Protein AF-A0A945I6C3-F1 (afdb_monomer)

Solvent-accessible surface area (backbone atoms only — not comparable to full-atom values): 4996 Å² total; per-residue (Å²): 108,56,29,34,40,40,32,31,49,76,57,18,51,76,46,76,46,80,44,79,78,62,98,66,87,68,53,50,64,72,56,51,56,47,52,48,52,51,37,28,74,74,70,76,46,27,67,52,71,48,45,31,59,38,71,65,51,50,48,55,49,48,55,46,48,52,66,72,69,29,99,88,50,82,32,38,48,69,64,49,52,60,50,57,79,71,109

pLDDT: mean 78.91, std 10.25, range [53.91, 91.12]

Foldseek 3Di:
DWKWKWWAFFLATPDIDTDDDDPDDFDELVVVVVQQVVCCVVPVGDTDMHMYDDDVSVVVVLVVSDVVVHDPDPSNSVVVVVVVVVD

Structure (mmCIF, N/CA/C/O backbone):
data_AF-A0A945I6C3-F1
#
_entry.id   AF-A0A945I6C3-F1
#
loop_
_atom_site.group_PDB
_atom_site.id
_atom_site.type_symbol
_atom_site.label_atom_id
_atom_site.label_alt_id
_atom_site.label_comp_id
_atom_site.label_asym_id
_atom_site.label_entity_id
_atom_site.label_seq_id
_atom_site.pdbx_PDB_ins_code
_atom_site.Cartn_x
_atom_site.Cartn_y
_atom_site.Cartn_z
_atom_site.occupancy
_atom_site.B_iso_or_equiv
_atom_site.auth_seq_id
_atom_site.auth_comp_id
_atom_site.auth_asym_id
_atom_site.auth_atom_id
_atom_site.pdbx_PDB_model_num
ATOM 1 N N . MET A 1 1 ? 14.970 4.519 -13.880 1.00 61.78 1 MET A N 1
ATOM 2 C CA . MET A 1 1 ? 14.338 3.473 -13.051 1.00 61.78 1 MET A CA 1
ATOM 3 C C . MET A 1 1 ? 12.832 3.572 -13.258 1.00 61.78 1 MET A C 1
ATOM 5 O O . MET A 1 1 ? 12.368 4.561 -13.797 1.00 61.78 1 MET A O 1
ATOM 9 N N . ALA A 1 2 ? 12.054 2.534 -12.964 1.00 70.25 2 ALA A N 1
ATOM 10 C CA . ALA A 1 2 ? 10.602 2.642 -13.118 1.00 70.25 2 ALA A CA 1
ATOM 11 C C . ALA A 1 2 ? 10.026 3.236 -11.834 1.00 70.25 2 ALA A C 1
ATOM 13 O O . ALA A 1 2 ? 10.105 2.591 -10.799 1.00 70.25 2 ALA A O 1
ATOM 14 N N . ARG A 1 3 ? 9.465 4.441 -11.905 1.00 80.12 3 ARG A N 1
ATOM 15 C CA . ARG A 1 3 ? 8.863 5.100 -10.748 1.00 80.12 3 ARG A CA 1
ATOM 16 C C . ARG A 1 3 ? 7.427 4.621 -10.573 1.00 80.12 3 ARG A C 1
ATOM 18 O O . ARG A 1 3 ? 6.706 4.490 -11.562 1.00 80.12 3 ARG A O 1
ATOM 25 N N . TYR A 1 4 ? 7.012 4.395 -9.334 1.00 82.88 4 TYR A N 1
ATOM 26 C CA . TYR A 1 4 ? 5.645 3.987 -9.015 1.00 82.88 4 TYR A CA 1
ATOM 27 C C . TYR A 1 4 ? 5.033 4.926 -7.993 1.00 82.88 4 TYR A C 1
ATOM 29 O O . TYR A 1 4 ? 5.628 5.179 -6.954 1.00 82.88 4 TYR A O 1
ATOM 37 N N . GLU A 1 5 ? 3.841 5.425 -8.269 1.00 85.81 5 GLU A N 1
ATOM 38 C CA . GLU A 1 5 ? 3.030 6.153 -7.303 1.00 85.81 5 GLU A CA 1
ATOM 39 C C . GLU A 1 5 ? 1.972 5.211 -6.745 1.00 85.81 5 GLU A C 1
ATOM 41 O O . GLU A 1 5 ? 1.265 4.564 -7.514 1.00 85.81 5 GLU A O 1
ATOM 46 N N . ILE A 1 6 ? 1.850 5.134 -5.421 1.00 86.25 6 ILE A N 1
ATOM 47 C CA . ILE A 1 6 ? 0.787 4.387 -4.748 1.00 86.25 6 ILE A CA 1
ATOM 48 C C . ILE A 1 6 ? -0.052 5.369 -3.941 1.00 86.25 6 ILE A C 1
ATOM 50 O O . ILE A 1 6 ? 0.473 6.122 -3.123 1.00 86.25 6 ILE A O 1
ATOM 54 N N . THR A 1 7 ? -1.367 5.330 -4.139 1.00 87.94 7 THR A N 1
ATOM 55 C CA . THR A 1 7 ? -2.338 6.054 -3.316 1.00 87.94 7 THR A CA 1
ATOM 56 C C . THR A 1 7 ? -3.055 5.079 -2.396 1.00 87.94 7 THR A C 1
ATOM 58 O O . THR A 1 7 ? -3.635 4.089 -2.848 1.00 87.94 7 THR A O 1
ATOM 61 N N . LEU A 1 8 ? -3.031 5.385 -1.103 1.00 87.00 8 LEU A N 1
ATOM 62 C CA . LEU A 1 8 ? -3.813 4.730 -0.068 1.00 87.00 8 LEU A CA 1
ATOM 63 C C . LEU A 1 8 ? -4.948 5.654 0.370 1.00 87.00 8 LEU A C 1
ATOM 65 O O . LEU A 1 8 ? -4.705 6.792 0.765 1.00 87.00 8 LEU A O 1
ATOM 69 N N . GLU A 1 9 ? -6.172 5.147 0.392 1.00 86.69 9 GLU A N 1
ATOM 70 C CA . GLU A 1 9 ? -7.313 5.792 1.032 1.00 86.69 9 GLU A CA 1
ATOM 71 C C . GLU A 1 9 ? -7.992 4.798 1.962 1.00 86.69 9 GLU A C 1
ATOM 73 O O . GLU A 1 9 ? -8.321 3.677 1.578 1.00 86.69 9 GLU A O 1
ATOM 78 N N . LYS A 1 10 ? -8.233 5.213 3.203 1.00 87.44 10 LYS A N 1
ATOM 79 C CA . LYS A 1 10 ? -8.939 4.403 4.202 1.00 87.44 10 LYS A CA 1
ATOM 80 C C . LYS A 1 10 ? -8.366 2.999 4.408 1.00 87.44 10 LYS A C 1
ATOM 82 O O . LYS A 1 10 ? -9.112 2.023 4.490 1.00 87.44 10 LYS A O 1
ATOM 87 N N . ASN A 1 11 ? -7.041 2.901 4.521 1.00 85.44 11 ASN A N 1
ATOM 88 C CA . ASN A 1 11 ? -6.304 1.634 4.637 1.00 85.44 11 ASN A CA 1
ATOM 89 C C . ASN A 1 11 ? -6.403 0.731 3.391 1.00 85.44 11 ASN A C 1
ATOM 91 O O . ASN A 1 11 ? -6.152 -0.470 3.487 1.00 85.44 11 ASN A O 1
ATOM 95 N N .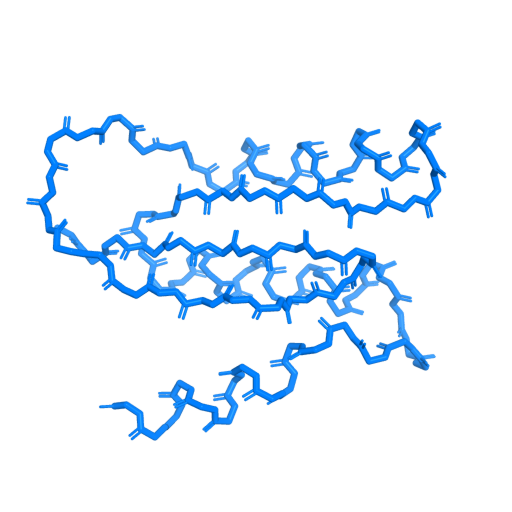 GLN A 1 12 ? -6.788 1.279 2.235 1.00 82.94 12 GLN A N 1
ATOM 96 C CA . GLN A 1 12 ? -6.885 0.544 0.978 1.00 82.94 12 GLN A CA 1
ATOM 97 C C . GLN A 1 12 ? -6.060 1.215 -0.110 1.00 82.94 12 GLN A C 1
ATOM 99 O O . GLN A 1 12 ? -6.064 2.434 -0.230 1.00 82.94 12 GLN A O 1
ATOM 104 N N . VAL A 1 13 ? -5.389 0.426 -0.941 1.00 84.19 13 VAL A N 1
ATOM 105 C CA . VAL A 1 13 ? -4.748 0.922 -2.156 1.00 84.19 13 VAL A CA 1
ATOM 106 C C . VAL A 1 13 ? -5.841 1.261 -3.169 1.00 84.19 13 VAL A C 1
ATOM 108 O O . VAL A 1 13 ? -6.603 0.388 -3.589 1.00 84.19 13 VAL A O 1
ATOM 111 N N . THR A 1 14 ? -5.928 2.524 -3.573 1.00 84.00 14 THR A N 1
ATOM 112 C CA . THR A 1 14 ? -6.946 3.029 -4.512 1.00 84.00 14 THR A CA 1
ATOM 113 C C . THR A 1 14 ? -6.374 3.465 -5.850 1.00 84.00 14 THR A C 1
ATOM 115 O O . THR A 1 14 ? -7.137 3.560 -6.812 1.00 84.00 14 THR A O 1
ATOM 118 N N . ASN A 1 15 ? -5.060 3.689 -5.933 1.00 84.44 15 ASN A N 1
ATOM 119 C CA . ASN A 1 15 ? -4.352 3.931 -7.185 1.00 84.44 15 ASN A CA 1
ATOM 120 C C . ASN A 1 15 ? -2.924 3.372 -7.126 1.00 84.44 15 ASN A C 1
ATOM 122 O O . ASN A 1 15 ? -2.275 3.457 -6.081 1.00 84.44 15 ASN A O 1
ATOM 126 N N . LEU A 1 16 ? -2.433 2.850 -8.249 1.00 82.06 16 LEU A N 1
ATOM 127 C CA . LEU A 1 16 ? -1.029 2.525 -8.465 1.00 82.06 16 LEU A CA 1
ATOM 128 C C . LEU A 1 16 ? -0.666 2.846 -9.913 1.00 82.06 16 LEU A C 1
ATOM 130 O O . LEU A 1 16 ? -1.171 2.211 -10.842 1.00 82.06 16 LEU A O 1
ATOM 134 N N . GLU A 1 17 ? 0.211 3.824 -10.105 1.00 82.56 17 GLU A N 1
ATOM 135 C CA . GLU A 1 17 ? 0.588 4.323 -11.424 1.00 82.56 17 GLU A CA 1
ATOM 136 C C . GLU A 1 17 ? 2.092 4.196 -11.648 1.00 82.56 17 GLU A C 1
ATOM 138 O O . GLU A 1 17 ? 2.896 4.510 -10.773 1.00 82.56 17 GLU A O 1
ATOM 143 N N . LYS A 1 18 ? 2.480 3.743 -12.843 1.00 83.19 18 LYS A N 1
ATOM 144 C CA .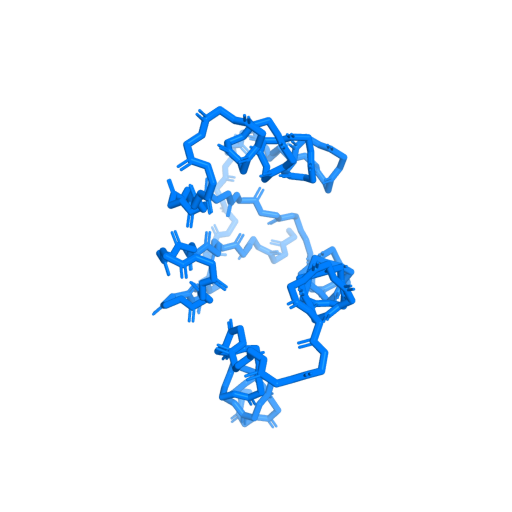 LYS A 1 18 ? 3.871 3.777 -13.286 1.00 83.19 18 LYS A CA 1
ATOM 145 C C . LYS A 1 18 ? 4.143 5.120 -13.946 1.00 83.19 18 LYS A C 1
ATOM 147 O O . LYS A 1 18 ? 3.556 5.427 -14.980 1.00 83.19 18 LYS A O 1
ATOM 152 N N . LEU A 1 19 ? 5.062 5.876 -13.370 1.00 81.56 19 LEU A N 1
ATOM 153 C CA . LEU A 1 19 ? 5.475 7.177 -13.865 1.00 81.56 19 LEU A CA 1
ATOM 154 C C . LEU A 1 19 ? 6.755 7.047 -14.700 1.00 81.56 19 LEU A C 1
ATOM 156 O O . LEU A 1 19 ? 7.627 6.220 -14.411 1.00 81.56 19 LEU A O 1
ATOM 160 N N . ASP A 1 20 ? 6.875 7.893 -15.722 1.00 74.00 20 ASP A N 1
ATOM 161 C CA . ASP A 1 20 ? 8.113 8.031 -16.486 1.00 74.00 20 ASP A CA 1
ATOM 162 C C . ASP A 1 20 ? 9.217 8.664 -15.616 1.00 74.00 20 ASP A C 1
ATOM 164 O O . ASP A 1 20 ? 8.930 9.430 -14.687 1.00 74.00 20 ASP A O 1
ATOM 168 N N . ASP A 1 21 ? 10.469 8.279 -15.902 1.00 68.56 21 ASP A N 1
ATOM 169 C CA . ASP A 1 21 ? 11.696 8.749 -15.237 1.00 68.56 21 ASP A CA 1
ATOM 170 C C . ASP A 1 21 ? 11.760 10.288 -15.302 1.00 68.56 21 ASP A C 1
ATOM 172 O O . ASP A 1 21 ? 12.126 10.863 -16.329 1.00 68.56 21 ASP A O 1
ATOM 176 N N . ASP A 1 22 ? 11.421 10.943 -14.195 1.00 63.19 22 ASP A N 1
ATOM 177 C CA . ASP A 1 22 ? 11.670 12.363 -13.955 1.00 63.19 22 ASP A CA 1
ATOM 178 C C . ASP A 1 22 ? 12.666 12.482 -12.793 1.00 63.19 22 ASP A C 1
ATOM 180 O O . ASP A 1 22 ? 12.672 11.646 -11.889 1.00 63.19 22 ASP A O 1
ATOM 184 N N . GLU A 1 23 ? 13.519 13.509 -12.813 1.00 56.91 23 GLU A N 1
ATOM 185 C CA . GLU A 1 23 ? 14.619 13.733 -11.851 1.00 56.91 23 GLU A CA 1
ATOM 186 C C . GLU A 1 23 ? 14.140 14.116 -10.426 1.00 56.91 23 GLU A C 1
ATOM 188 O O . GLU A 1 23 ? 14.866 14.772 -9.676 1.00 56.91 23 GLU A O 1
ATOM 193 N N . GLU A 1 24 ? 12.914 13.753 -10.037 1.00 59.94 24 GLU A N 1
ATOM 194 C CA . GLU A 1 24 ? 12.401 13.988 -8.688 1.00 59.94 24 GLU A CA 1
ATOM 195 C C . GLU A 1 24 ? 13.011 13.020 -7.671 1.00 59.94 24 GLU A C 1
ATOM 197 O O . GLU A 1 24 ? 13.219 11.832 -7.921 1.00 59.94 24 GLU A O 1
ATOM 202 N N . GLU A 1 25 ? 13.293 13.561 -6.489 1.00 61.28 25 GLU A N 1
ATOM 203 C CA . GLU A 1 25 ? 13.893 12.844 -5.373 1.00 61.28 25 GLU A CA 1
ATOM 204 C C . GLU A 1 25 ? 12.910 11.773 -4.868 1.00 61.28 25 GLU A C 1
ATOM 206 O O . GLU A 1 25 ? 11.884 12.076 -4.260 1.00 61.28 25 GLU A O 1
ATOM 211 N N . MET A 1 26 ? 13.195 10.506 -5.176 1.00 68.25 26 MET A N 1
ATOM 212 C CA . MET A 1 26 ? 12.368 9.378 -4.751 1.00 68.25 26 MET A CA 1
ATOM 213 C C . MET A 1 26 ? 12.548 9.138 -3.252 1.00 68.25 26 MET A C 1
ATOM 215 O O . MET A 1 26 ? 13.673 9.039 -2.753 1.00 68.25 26 MET A O 1
ATOM 219 N N . LEU A 1 27 ? 11.432 9.019 -2.535 1.00 70.44 27 LEU A N 1
ATOM 220 C CA . LEU A 1 27 ? 11.426 8.677 -1.119 1.00 70.44 27 LEU A CA 1
ATOM 221 C C . LEU A 1 27 ? 11.382 7.152 -1.012 1.00 70.44 27 LEU A C 1
ATOM 223 O O . LEU A 1 27 ? 10.411 6.523 -1.414 1.00 70.44 27 LEU A O 1
ATOM 227 N N . GLY A 1 28 ? 12.464 6.553 -0.517 1.00 81.06 28 GLY A N 1
ATOM 228 C CA . GLY A 1 28 ? 12.592 5.096 -0.461 1.00 81.06 28 GLY A CA 1
ATOM 229 C C . GLY A 1 28 ? 11.559 4.415 0.445 1.00 81.06 28 GLY A C 1
ATOM 230 O O . GLY A 1 28 ? 10.905 5.051 1.279 1.00 81.06 28 GLY A O 1
ATOM 231 N N . LEU A 1 29 ? 11.488 3.087 0.326 1.00 85.75 29 LEU A N 1
ATOM 232 C CA . LEU A 1 29 ? 10.589 2.195 1.071 1.00 85.75 29 LEU A CA 1
ATOM 233 C C . LEU A 1 29 ? 10.448 2.524 2.573 1.00 85.75 29 LEU A C 1
ATOM 235 O O . LEU A 1 29 ? 9.339 2.555 3.110 1.00 85.75 29 LEU A O 1
ATOM 239 N N . GLU A 1 30 ? 11.559 2.784 3.270 1.00 87.00 30 GLU A N 1
ATOM 240 C CA . GLU A 1 30 ? 11.558 3.032 4.721 1.00 87.00 30 GLU A CA 1
ATOM 241 C C . GLU A 1 30 ? 10.729 4.258 5.121 1.00 87.00 30 GLU A C 1
ATOM 243 O O . GLU A 1 30 ? 10.045 4.237 6.148 1.00 87.00 30 GLU A O 1
ATOM 248 N N . TRP A 1 31 ? 10.773 5.318 4.308 1.00 88.56 31 TRP A N 1
ATOM 249 C CA . TRP A 1 31 ? 10.012 6.535 4.568 1.00 88.56 31 TRP A CA 1
ATOM 250 C C . TRP A 1 31 ? 8.515 6.279 4.401 1.00 88.56 31 TRP A C 1
ATOM 252 O O . TRP A 1 31 ? 7.737 6.574 5.309 1.00 88.56 31 TRP A O 1
ATOM 262 N N . ALA A 1 32 ? 8.124 5.632 3.300 1.00 88.06 32 ALA A N 1
ATOM 263 C CA . ALA A 1 32 ? 6.731 5.291 3.032 1.00 88.06 32 ALA A CA 1
ATOM 264 C C . ALA A 1 32 ? 6.126 4.427 4.157 1.00 88.06 32 ALA A C 1
ATOM 266 O O . ALA A 1 32 ? 5.034 4.707 4.653 1.00 88.06 32 ALA A O 1
ATOM 267 N N . LEU A 1 33 ? 6.868 3.426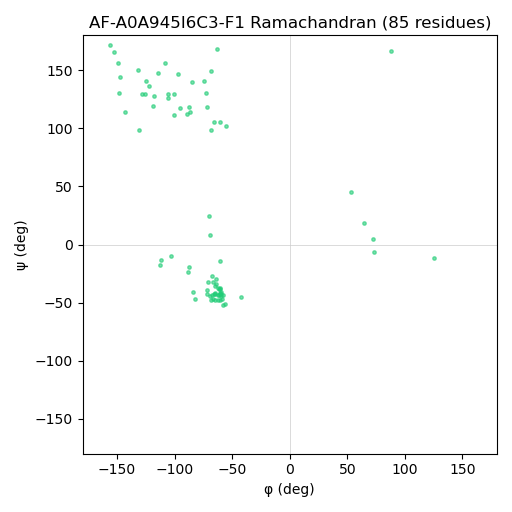 4.644 1.00 89.50 33 LEU A N 1
ATOM 268 C CA . LEU A 1 33 ? 6.436 2.595 5.772 1.00 89.50 33 LEU A CA 1
ATOM 269 C C . LEU A 1 33 ? 6.289 3.385 7.081 1.00 89.50 33 LEU A C 1
ATOM 271 O O . LEU A 1 33 ? 5.425 3.056 7.901 1.00 89.50 33 LEU A O 1
ATOM 275 N N . SER A 1 34 ? 7.134 4.394 7.308 1.00 90.75 34 SER A N 1
ATOM 276 C CA . SER A 1 34 ? 7.038 5.266 8.482 1.00 90.75 34 SER A CA 1
ATOM 277 C C . SER A 1 34 ? 5.766 6.111 8.439 1.00 90.75 34 SER A C 1
ATOM 279 O O . SER A 1 34 ? 5.019 6.123 9.416 1.00 90.75 34 SER A O 1
ATOM 281 N N . GLU A 1 35 ? 5.476 6.736 7.297 1.00 89.50 35 GLU A N 1
ATOM 282 C CA . GLU A 1 35 ? 4.281 7.567 7.096 1.00 89.50 35 GLU A CA 1
ATOM 283 C C . GLU A 1 35 ? 2.984 6.778 7.301 1.00 89.50 35 GLU A C 1
ATOM 285 O O . GLU A 1 35 ? 2.057 7.253 7.962 1.00 89.50 35 GLU A O 1
ATOM 290 N N . ILE A 1 36 ? 2.923 5.545 6.783 1.00 88.69 36 ILE A N 1
ATOM 291 C CA . ILE A 1 36 ? 1.763 4.658 6.953 1.00 88.69 36 ILE A CA 1
ATOM 292 C C . ILE A 1 36 ? 1.524 4.374 8.442 1.00 88.69 36 ILE A C 1
ATOM 294 O O . ILE A 1 36 ? 0.402 4.509 8.936 1.00 88.69 36 ILE A O 1
ATOM 298 N N . LYS A 1 37 ? 2.581 4.011 9.180 1.00 89.38 37 LYS A N 1
ATOM 299 C CA . LYS A 1 37 ? 2.493 3.708 10.617 1.00 89.38 37 LYS A CA 1
ATOM 300 C C . LYS A 1 37 ? 2.125 4.938 11.441 1.00 89.38 37 LYS A C 1
ATOM 302 O O . LYS A 1 37 ? 1.307 4.826 12.352 1.00 89.38 37 LYS A O 1
ATOM 307 N N . GLU A 1 38 ? 2.723 6.089 11.142 1.00 91.12 38 GLU A N 1
ATOM 308 C CA . GLU A 1 38 ? 2.450 7.344 11.843 1.00 91.12 38 GLU A CA 1
ATOM 309 C C . GLU A 1 38 ? 1.008 7.803 11.616 1.00 91.12 38 GLU A C 1
ATOM 311 O O . GLU A 1 38 ? 0.287 8.065 12.583 1.00 91.12 38 GLU A O 1
ATOM 316 N N . SER A 1 39 ? 0.558 7.802 10.358 1.00 88.81 39 SER A N 1
ATOM 317 C CA . SER A 1 39 ? -0.818 8.144 9.989 1.00 88.81 39 SER A CA 1
ATOM 318 C C . SER A 1 39 ? -1.813 7.254 10.726 1.00 88.81 39 SER A C 1
ATOM 320 O O . SER A 1 39 ? -2.701 7.755 11.416 1.00 88.81 39 SER A O 1
ATOM 322 N N . PHE A 1 40 ? -1.616 5.933 10.672 1.00 88.00 40 PHE A N 1
ATOM 323 C CA . PHE A 1 40 ? -2.488 4.986 11.360 1.00 88.00 40 PHE A CA 1
ATOM 324 C C . PHE A 1 40 ? -2.509 5.206 12.877 1.00 88.00 40 PHE A C 1
ATOM 326 O O . PHE A 1 4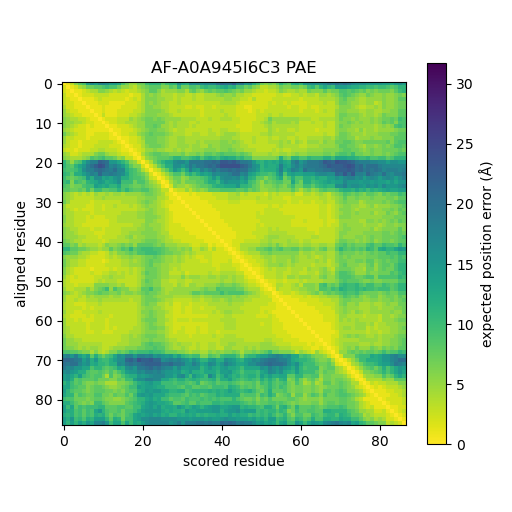0 ? -3.574 5.184 13.491 1.00 88.00 40 PHE A O 1
ATOM 333 N N . ALA A 1 41 ? -1.352 5.453 13.498 1.00 88.19 41 ALA A N 1
ATOM 334 C CA . ALA A 1 41 ? -1.268 5.708 14.934 1.00 88.19 41 ALA A CA 1
ATOM 335 C C . ALA A 1 41 ? -1.996 6.997 15.353 1.00 88.19 41 ALA A C 1
ATOM 337 O O . ALA A 1 41 ? -2.480 7.084 16.484 1.00 88.19 41 ALA A O 1
ATOM 338 N N . HIS A 1 42 ? -2.072 7.991 14.464 1.00 88.06 42 HIS A N 1
ATOM 339 C CA . HIS A 1 42 ? -2.706 9.273 14.749 1.00 88.06 42 HIS A CA 1
ATOM 340 C C . HIS A 1 42 ? -4.233 9.245 14.588 1.00 88.06 42 HIS A C 1
ATOM 342 O O . HIS A 1 42 ? -4.955 9.742 15.454 1.0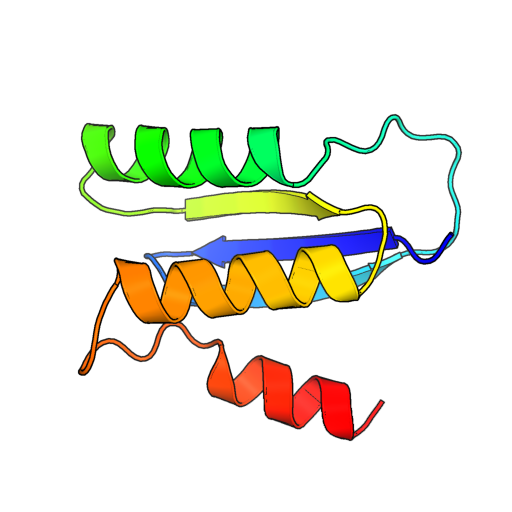0 88.06 42 HIS A O 1
ATOM 348 N N . SER A 1 43 ? -4.735 8.683 13.489 1.00 86.56 43 SER A N 1
ATOM 349 C CA . SER A 1 43 ? -6.152 8.760 13.091 1.00 86.56 43 SER A CA 1
ATOM 350 C C . SER A 1 43 ? -6.898 7.424 13.176 1.00 86.56 43 SER A C 1
ATOM 352 O O . SER A 1 43 ? -8.126 7.411 13.088 1.00 86.56 43 SER A O 1
ATOM 354 N N . GLY A 1 44 ? -6.185 6.301 13.320 1.00 84.56 44 GLY A N 1
ATOM 355 C CA . GLY A 1 44 ? -6.730 4.951 13.136 1.00 84.56 44 GLY A CA 1
ATOM 356 C C . GLY A 1 44 ? -7.008 4.586 11.671 1.00 84.56 44 GLY A C 1
ATOM 357 O O . GLY A 1 44 ? -7.569 3.524 11.406 1.00 84.56 44 GLY A O 1
ATOM 358 N N . GLU A 1 45 ? -6.649 5.458 10.724 1.00 86.38 45 GLU A N 1
ATOM 359 C CA . GLU A 1 45 ? -6.916 5.296 9.294 1.00 86.38 45 GLU A CA 1
ATOM 360 C C . GLU A 1 45 ? -5.805 5.931 8.443 1.00 86.38 45 GLU A C 1
ATOM 362 O O . GLU A 1 45 ? -5.450 7.095 8.614 1.00 86.38 45 GLU A O 1
ATOM 367 N N . VAL A 1 46 ? -5.284 5.191 7.471 1.00 86.31 46 VAL A N 1
ATOM 368 C CA . VAL A 1 46 ? -4.256 5.660 6.542 1.00 86.31 46 VAL A CA 1
ATOM 369 C C . VAL A 1 46 ? -4.911 6.170 5.269 1.00 86.31 46 VAL A C 1
ATOM 371 O O . VAL A 1 46 ? -5.540 5.403 4.540 1.00 86.31 46 VAL A O 1
ATOM 374 N N . SER A 1 47 ? -4.723 7.459 4.997 1.00 87.69 47 SER A N 1
ATOM 375 C CA . SER A 1 47 ? -4.993 8.067 3.695 1.00 87.69 47 SER A CA 1
ATOM 376 C C . SER A 1 47 ? -3.776 8.900 3.297 1.00 87.69 47 SER A C 1
ATOM 378 O O . SER A 1 47 ? -3.580 9.993 3.825 1.00 87.69 47 SER A O 1
ATOM 380 N N . THR A 1 48 ? -2.913 8.343 2.451 1.00 86.31 48 THR A N 1
ATOM 381 C CA . THR A 1 48 ? -1.629 8.941 2.059 1.00 86.31 48 THR A CA 1
ATOM 382 C C . THR A 1 48 ? -1.222 8.470 0.666 1.00 86.31 48 THR A C 1
ATOM 384 O O . THR A 1 48 ? -1.780 7.505 0.152 1.00 86.31 48 THR A O 1
ATOM 387 N N . PHE A 1 49 ? -0.245 9.127 0.054 1.00 86.62 49 PHE A N 1
ATOM 388 C CA . PHE A 1 49 ? 0.352 8.703 -1.207 1.00 86.62 49 PHE A CA 1
ATOM 389 C C . PHE A 1 49 ? 1.875 8.741 -1.091 1.00 86.62 49 PHE A C 1
ATOM 391 O O . PHE A 1 49 ? 2.429 9.537 -0.331 1.00 86.62 49 PHE A O 1
ATOM 398 N N . PHE A 1 50 ? 2.557 7.868 -1.821 1.00 85.31 50 PHE A N 1
ATOM 399 C CA . PHE A 1 50 ? 4.015 7.808 -1.835 1.00 85.31 50 PHE A CA 1
ATOM 400 C C . PHE A 1 50 ? 4.530 7.339 -3.189 1.00 85.31 50 PHE A C 1
ATOM 402 O O . PHE A 1 50 ? 3.836 6.652 -3.942 1.00 85.31 50 PHE A O 1
ATOM 409 N N . THR A 1 51 ? 5.775 7.715 -3.463 1.00 84.44 51 THR A N 1
ATOM 410 C CA . THR A 1 51 ? 6.448 7.489 -4.737 1.00 84.44 51 THR A CA 1
ATOM 411 C C . THR A 1 51 ? 7.671 6.612 -4.516 1.00 84.44 51 THR A C 1
ATOM 413 O O . THR A 1 51 ? 8.577 7.007 -3.790 1.00 84.44 51 THR A O 1
ATOM 416 N N . LEU A 1 52 ? 7.692 5.439 -5.145 1.00 82.62 52 LEU A N 1
ATOM 417 C CA . LEU A 1 52 ? 8.715 4.403 -5.008 1.00 82.62 52 LEU A CA 1
ATOM 418 C C . LEU A 1 52 ? 9.587 4.302 -6.257 1.00 82.62 52 LEU A C 1
ATOM 420 O O . LEU A 1 52 ? 9.171 4.673 -7.361 1.00 82.62 52 LEU A O 1
ATOM 424 N N . ALA A 1 53 ? 10.795 3.779 -6.070 1.00 73.25 53 ALA A N 1
ATOM 425 C CA . ALA A 1 53 ? 11.838 3.743 -7.083 1.00 73.25 53 ALA A CA 1
ATOM 426 C C . ALA A 1 53 ? 11.803 2.507 -7.982 1.00 73.25 53 ALA A C 1
ATOM 428 O O . ALA A 1 53 ? 12.337 2.559 -9.096 1.00 73.25 53 ALA A O 1
ATOM 429 N N . ASP A 1 54 ? 11.217 1.403 -7.514 1.00 80.75 54 ASP A N 1
ATOM 430 C CA . ASP A 1 54 ? 11.067 0.188 -8.307 1.00 80.75 54 ASP A CA 1
ATOM 431 C C . ASP A 1 54 ? 9.909 -0.718 -7.858 1.00 80.75 54 ASP A C 1
ATOM 433 O O . ASP A 1 54 ? 9.249 -0.498 -6.844 1.00 80.75 54 ASP A O 1
ATOM 437 N N . GLU A 1 55 ? 9.645 -1.747 -8.665 1.00 80.94 55 GLU A N 1
ATOM 438 C CA . GLU A 1 55 ? 8.549 -2.696 -8.454 1.00 80.94 55 GLU A CA 1
ATOM 439 C C . GLU A 1 55 ? 8.709 -3.589 -7.221 1.00 80.94 55 GLU A C 1
ATOM 441 O O . GLU A 1 55 ? 7.706 -4.055 -6.689 1.00 80.94 55 GLU A O 1
ATOM 446 N N . ASN A 1 56 ? 9.936 -3.866 -6.774 1.00 85.06 56 ASN A N 1
ATOM 447 C CA . ASN A 1 56 ? 10.126 -4.680 -5.576 1.00 85.06 56 ASN A CA 1
ATOM 448 C C . ASN A 1 56 ? 9.733 -3.876 -4.338 1.00 85.06 56 ASN A C 1
ATOM 450 O O . ASN A 1 56 ? 9.072 -4.414 -3.458 1.00 85.06 56 ASN A O 1
ATOM 454 N N . GLU A 1 57 ? 10.061 -2.580 -4.293 1.00 86.44 57 GLU A N 1
ATOM 455 C CA . GLU A 1 57 ? 9.615 -1.706 -3.201 1.00 86.44 57 GLU A CA 1
ATOM 456 C C . GLU A 1 57 ? 8.085 -1.623 -3.139 1.00 86.44 57 GLU A C 1
ATOM 458 O O . GLU A 1 57 ? 7.504 -1.629 -2.054 1.00 86.44 57 GLU A O 1
ATOM 463 N N . VAL A 1 58 ? 7.423 -1.591 -4.301 1.00 84.25 58 VAL A N 1
ATOM 464 C CA . VAL A 1 58 ? 5.959 -1.682 -4.393 1.00 84.25 58 VAL A CA 1
ATOM 465 C C . VAL A 1 58 ? 5.464 -2.974 -3.743 1.00 84.25 58 VAL A C 1
ATOM 467 O O . VAL A 1 58 ? 4.583 -2.920 -2.886 1.00 84.25 58 VAL A O 1
ATOM 470 N N . ASP A 1 59 ? 6.028 -4.123 -4.122 1.00 85.06 59 ASP A N 1
ATOM 471 C CA . ASP A 1 59 ? 5.629 -5.423 -3.573 1.00 85.06 59 ASP A CA 1
ATOM 472 C C . ASP A 1 59 ? 5.836 -5.500 -2.059 1.00 85.06 59 ASP A C 1
ATOM 474 O O . ASP A 1 59 ? 4.949 -5.965 -1.344 1.00 85.06 59 ASP A O 1
ATOM 478 N N . GLU A 1 60 ? 6.957 -4.981 -1.556 1.00 88.56 60 GLU A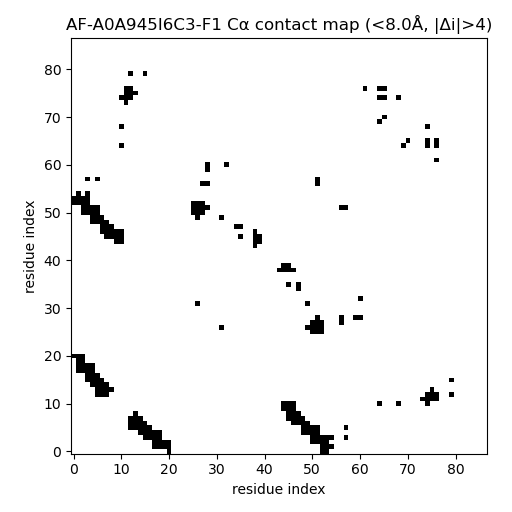 N 1
ATOM 479 C CA . GLU A 1 60 ? 7.248 -4.942 -0.122 1.00 88.56 60 GLU A CA 1
ATOM 480 C C . GLU A 1 60 ? 6.229 -4.095 0.654 1.00 88.56 60 GLU A C 1
ATOM 482 O O . GLU A 1 60 ? 5.820 -4.470 1.758 1.00 88.56 60 GLU A O 1
ATOM 487 N N . ILE A 1 61 ? 5.760 -2.980 0.081 1.00 86.38 61 ILE A N 1
ATOM 488 C CA . ILE A 1 61 ? 4.688 -2.190 0.695 1.00 86.38 61 ILE A CA 1
ATOM 489 C C . ILE A 1 61 ? 3.357 -2.928 0.656 1.00 86.38 61 ILE A C 1
ATOM 491 O O . ILE A 1 61 ? 2.655 -2.945 1.665 1.00 86.38 61 ILE A O 1
ATOM 495 N N . LEU A 1 62 ? 2.990 -3.542 -0.469 1.00 84.81 62 LEU A N 1
ATOM 496 C CA . LEU A 1 62 ? 1.734 -4.289 -0.568 1.00 84.81 62 LEU A CA 1
ATOM 497 C C . LEU A 1 62 ? 1.710 -5.461 0.426 1.00 84.81 62 LEU A C 1
ATOM 499 O O . LEU A 1 62 ? 0.721 -5.629 1.139 1.00 84.81 62 LEU A O 1
ATOM 503 N N . ASP A 1 63 ? 2.814 -6.203 0.543 1.00 86.88 63 ASP A N 1
ATOM 504 C CA . ASP A 1 63 ? 2.994 -7.267 1.538 1.00 86.88 63 ASP A CA 1
ATOM 505 C C . ASP A 1 63 ? 2.876 -6.724 2.973 1.00 86.88 63 ASP A C 1
ATOM 507 O O . ASP A 1 63 ? 2.243 -7.345 3.835 1.00 86.88 63 ASP A O 1
ATOM 511 N N . PHE A 1 64 ? 3.449 -5.545 3.242 1.00 87.44 64 PHE A N 1
ATOM 512 C CA . PHE A 1 64 ? 3.299 -4.881 4.533 1.00 87.44 64 PHE A CA 1
ATOM 513 C C . PHE A 1 64 ? 1.838 -4.524 4.826 1.00 87.44 64 PHE A C 1
ATOM 515 O O . PHE A 1 64 ? 1.370 -4.811 5.924 1.00 87.44 64 PHE A O 1
ATOM 522 N N . LEU A 1 65 ? 1.112 -3.921 3.880 1.00 84.69 65 LEU A N 1
ATOM 523 C CA . LEU A 1 65 ? -0.286 -3.513 4.064 1.00 84.69 65 LEU A CA 1
ATOM 524 C C . LEU A 1 65 ? -1.188 -4.724 4.337 1.00 84.69 65 LEU A C 1
ATOM 526 O O . LEU A 1 65 ? -1.991 -4.679 5.272 1.00 84.69 65 LEU A O 1
ATOM 530 N N . ASP A 1 66 ? -0.997 -5.817 3.592 1.00 83.88 66 ASP A N 1
ATOM 531 C CA . ASP A 1 66 ? -1.704 -7.086 3.797 1.00 83.88 66 ASP A CA 1
ATOM 532 C C . ASP A 1 66 ? -1.462 -7.634 5.211 1.00 83.88 66 ASP A C 1
ATOM 534 O O . ASP A 1 66 ? -2.399 -7.981 5.935 1.00 83.88 66 ASP A O 1
ATOM 538 N N . SER A 1 67 ? -0.201 -7.648 5.653 1.00 84.69 67 SER A N 1
ATOM 539 C CA . SER A 1 67 ? 0.147 -8.109 6.998 1.00 84.69 67 SER A CA 1
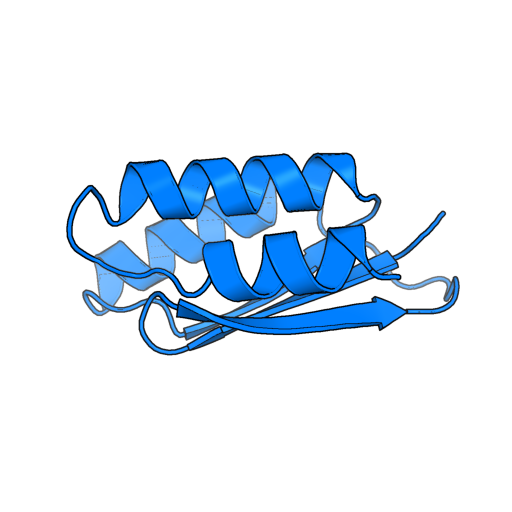ATOM 540 C C . SER A 1 67 ? -0.307 -7.153 8.106 1.00 84.69 67 SER A C 1
ATOM 542 O O . SER A 1 67 ? -0.551 -7.609 9.225 1.00 84.69 67 SER A O 1
ATOM 544 N N . TYR A 1 68 ? -0.340 -5.844 7.849 1.00 84.31 68 TYR A N 1
ATOM 545 C CA . TYR A 1 68 ? -0.573 -4.819 8.865 1.00 84.31 68 TYR A CA 1
ATOM 546 C C . TYR A 1 68 ? -2.063 -4.595 9.128 1.00 84.31 68 TYR A C 1
ATOM 548 O O . TYR A 1 68 ? -2.464 -4.470 10.286 1.00 84.31 68 TYR A O 1
ATOM 556 N N . PHE A 1 69 ? -2.892 -4.586 8.080 1.00 79.69 69 PHE A N 1
ATOM 557 C CA . PHE A 1 69 ? -4.344 -4.436 8.210 1.00 79.69 69 PHE A CA 1
ATOM 558 C C . PHE A 1 69 ? -5.076 -5.774 8.423 1.00 79.69 69 PHE A C 1
ATOM 560 O O . PHE A 1 69 ? -6.161 -5.781 9.008 1.00 79.69 69 PHE A O 1
ATOM 567 N N . GLY A 1 70 ? -4.441 -6.901 8.078 1.00 64.31 70 GLY A N 1
ATOM 568 C CA . GLY A 1 70 ? -4.790 -8.244 8.549 1.00 64.31 70 GLY A CA 1
ATOM 569 C C . GLY A 1 70 ? -5.839 -9.008 7.729 1.00 64.31 70 GLY A C 1
ATOM 570 O O . GLY A 1 70 ? -6.572 -8.455 6.910 1.00 64.31 70 GLY A O 1
ATOM 571 N N . ASP A 1 71 ? -5.935 -10.317 8.005 1.00 56.09 71 ASP A N 1
ATOM 572 C CA . ASP A 1 71 ? -6.900 -11.247 7.400 1.00 56.09 71 ASP A CA 1
ATOM 573 C C . ASP A 1 71 ? -8.353 -10.825 7.698 1.00 56.09 71 ASP A C 1
ATOM 575 O O . ASP A 1 71 ? -8.867 -11.001 8.806 1.00 56.09 71 ASP A O 1
ATOM 579 N N . GLY A 1 72 ? -9.026 -10.271 6.686 1.00 53.91 72 GLY A N 1
ATOM 580 C CA . GLY A 1 72 ? -10.417 -9.806 6.754 1.00 53.91 72 GLY A CA 1
ATOM 581 C C . GLY A 1 72 ? -10.614 -8.349 6.334 1.00 53.91 72 GLY A C 1
ATOM 582 O O . GLY A 1 72 ? -11.755 -7.938 6.115 1.00 53.91 72 GLY A O 1
ATOM 583 N N . HIS A 1 73 ? -9.527 -7.591 6.181 1.00 59.22 73 HIS A N 1
ATOM 584 C CA . HIS A 1 73 ? -9.534 -6.282 5.545 1.00 59.22 73 HIS A CA 1
ATOM 585 C C . HIS A 1 73 ? -9.013 -6.454 4.115 1.00 59.22 73 HIS A C 1
ATOM 587 O O . HIS A 1 73 ? -7.848 -6.777 3.914 1.00 59.22 73 HIS A O 1
ATOM 593 N N . ASP A 1 74 ? -9.872 -6.282 3.108 1.00 63.59 74 ASP A N 1
ATOM 594 C CA . ASP A 1 74 ? -9.383 -6.149 1.736 1.00 63.59 74 ASP A CA 1
ATOM 595 C C . ASP A 1 74 ? -8.653 -4.808 1.668 1.00 63.59 74 ASP A C 1
ATOM 597 O O . ASP A 1 74 ? -9.287 -3.759 1.593 1.00 63.59 74 ASP A O 1
ATOM 601 N N . ALA A 1 75 ? -7.325 -4.816 1.777 1.00 64.06 75 ALA A N 1
ATOM 602 C CA . ALA A 1 75 ? -6.505 -3.621 1.617 1.00 64.06 75 ALA A CA 1
ATOM 603 C C . ALA A 1 75 ? -6.492 -3.131 0.151 1.00 64.06 75 ALA A C 1
ATOM 605 O O . ALA A 1 75 ? -5.709 -2.254 -0.199 1.00 64.06 75 ALA A O 1
ATOM 606 N N . GLY A 1 76 ? -7.319 -3.704 -0.735 1.00 65.94 76 GLY A N 1
ATOM 607 C CA . GLY A 1 76 ? -7.361 -3.401 -2.165 1.00 65.94 76 GLY A CA 1
ATOM 608 C C . GLY A 1 76 ? -6.166 -3.973 -2.930 1.00 65.94 76 GLY A C 1
ATOM 609 O O . GLY A 1 76 ? -6.149 -3.946 -4.156 1.00 65.94 76 GLY A O 1
ATOM 610 N N . THR A 1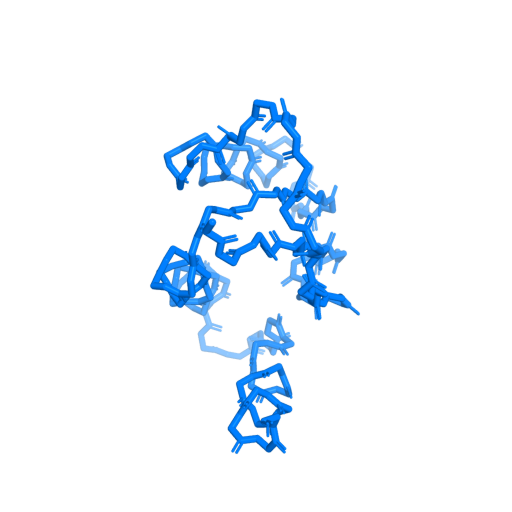 77 ? -5.182 -4.537 -2.229 1.00 71.56 77 THR A N 1
ATOM 611 C CA . THR A 1 77 ? -3.912 -5.062 -2.749 1.00 71.56 77 THR A CA 1
ATOM 612 C C . THR A 1 77 ? -4.123 -6.186 -3.762 1.00 71.56 77 THR A C 1
ATOM 614 O O . THR A 1 77 ? -3.425 -6.231 -4.769 1.00 71.56 77 THR A O 1
ATOM 617 N N . ALA A 1 78 ? -5.114 -7.061 -3.561 1.00 70.56 78 ALA A N 1
ATOM 618 C CA . ALA A 1 78 ? -5.400 -8.177 -4.462 1.00 70.56 78 ALA A CA 1
ATOM 619 C C 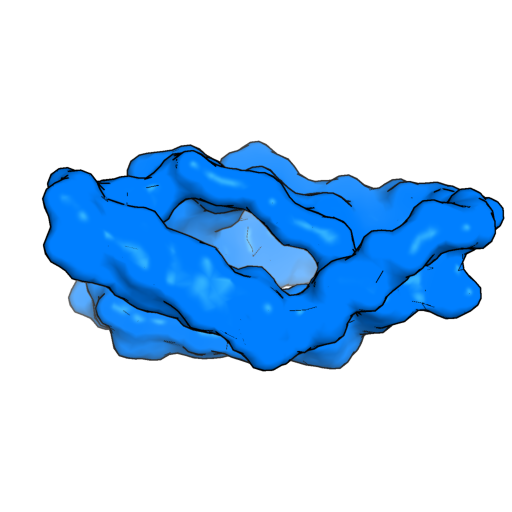. ALA A 1 78 ? -5.851 -7.710 -5.856 1.00 70.56 78 ALA A C 1
ATOM 621 O O . ALA A 1 78 ? -5.403 -8.253 -6.865 1.00 70.56 78 ALA A O 1
ATOM 622 N N . ALA A 1 79 ? -6.697 -6.676 -5.919 1.00 66.81 79 ALA A N 1
ATOM 623 C CA . ALA A 1 79 ? -7.116 -6.075 -7.184 1.00 66.81 79 ALA A CA 1
ATOM 624 C C . ALA A 1 79 ? -5.933 -5.416 -7.913 1.00 66.81 79 ALA A C 1
ATOM 626 O O . ALA A 1 79 ? -5.835 -5.505 -9.137 1.00 66.81 79 ALA A O 1
ATOM 627 N N . TRP A 1 80 ? -5.004 -4.817 -7.162 1.00 70.44 80 TRP A N 1
ATOM 628 C CA . TRP A 1 80 ? -3.787 -4.222 -7.718 1.00 70.44 80 TRP A CA 1
ATOM 629 C C . TRP A 1 80 ? -2.780 -5.247 -8.214 1.00 70.44 80 TRP A C 1
ATOM 631 O O . TRP A 1 80 ? -2.244 -5.080 -9.308 1.00 70.44 80 TRP A O 1
ATOM 641 N N . ARG A 1 81 ? -2.553 -6.330 -7.465 1.00 72.94 81 ARG A N 1
ATOM 642 C CA . ARG A 1 81 ? -1.681 -7.426 -7.909 1.00 72.94 81 ARG A CA 1
ATOM 643 C C . ARG A 1 81 ? -2.204 -8.053 -9.204 1.00 72.94 81 ARG A C 1
ATOM 645 O O . ARG A 1 81 ? -1.437 -8.209 -10.147 1.00 72.94 81 ARG A O 1
ATOM 652 N N . ASP A 1 82 ? -3.511 -8.305 -9.292 1.00 71.94 82 ASP A N 1
ATOM 653 C CA . ASP A 1 82 ? -4.151 -8.863 -10.494 1.00 71.94 82 ASP A CA 1
ATOM 654 C C . ASP A 1 82 ? -4.123 -7.892 -11.695 1.00 71.94 82 ASP A C 1
ATOM 656 O O . ASP A 1 82 ? -4.009 -8.326 -12.842 1.00 71.94 82 ASP A O 1
ATOM 660 N N . PHE A 1 83 ? -4.190 -6.575 -11.457 1.00 65.62 83 PHE A N 1
ATOM 661 C CA . PHE A 1 83 ? -3.973 -5.559 -12.494 1.00 65.62 83 PHE A CA 1
ATOM 662 C C . PHE A 1 83 ? -2.517 -5.537 -12.980 1.00 65.62 83 PHE A C 1
ATOM 664 O O . PHE A 1 83 ? -2.281 -5.506 -14.187 1.00 65.62 83 PHE A O 1
ATOM 671 N N . ARG A 1 84 ? -1.544 -5.613 -12.065 1.00 65.12 84 ARG A N 1
ATOM 672 C CA . ARG A 1 84 ? -0.113 -5.627 -12.395 1.00 65.12 84 ARG A CA 1
ATOM 673 C C . ARG A 1 84 ? 0.296 -6.865 -13.184 1.00 65.12 84 ARG A C 1
ATOM 675 O O . ARG A 1 84 ? 1.025 -6.726 -14.154 1.00 65.12 84 ARG A O 1
ATOM 682 N N . GLU A 1 85 ? -0.188 -8.053 -12.823 1.00 66.06 85 GLU A N 1
ATOM 683 C CA . GLU A 1 85 ? 0.095 -9.282 -13.587 1.00 66.06 85 GLU A CA 1
ATOM 684 C C . GLU A 1 85 ? -0.404 -9.217 -15.047 1.00 66.06 85 GLU A C 1
ATOM 686 O O . GLU A 1 85 ? -0.027 -10.056 -15.869 1.00 66.06 85 GLU A O 1
ATOM 691 N N . LYS A 1 86 ? -1.262 -8.242 -15.378 1.00 63.69 86 LYS A N 1
ATOM 692 C CA . LYS A 1 86 ? -1.835 -8.029 -16.715 1.00 63.69 86 LYS A CA 1
ATOM 693 C C . LYS A 1 86 ? -1.203 -6.872 -17.497 1.00 63.69 86 LYS A C 1
ATOM 695 O O . LYS A 1 86 ? -1.540 -6.736 -18.677 1.00 63.69 86 LYS A O 1
ATOM 700 N N . LEU A 1 87 ? -0.361 -6.048 -16.867 1.00 58.22 87 LEU A N 1
ATOM 701 C CA . LEU A 1 87 ? 0.452 -5.017 -17.531 1.00 58.22 87 LEU A CA 1
ATOM 702 C C . LEU A 1 87 ? 1.673 -5.646 -18.217 1.00 58.22 87 LEU A C 1
ATOM 704 O O . LEU A 1 87 ? 2.017 -5.161 -19.320 1.00 58.22 87 LEU A O 1
#

Secondary structure (DSSP, 8-state):
--EEEEEEETTEEEEEEEEP--------HHHHHHHHHHHHHHHSS--EEEEESSHHHHHHHHHHHHHHH-TT---SHHHHHHHHTT-

Sequence (87 aa):
MARYEITLEKNQVTNLEKLDDDEEEMLGLEWALSEIKESFAHSGEVSTFFTLADENEVDEILDFLDSYFGDGHDAGTAAWRDFREKL

Mean predicted aligned error: 6.41 Å

Radius of gyration: 12.46 Å; Cα contacts (8 Å, |Δi|>4): 122; chains: 1; bounding box: 25×25×32 Å